Protein AF-A0A5K0XGE2-F1 (afdb_monomer_lite)

Radius of gyration: 12.22 Å; chains: 1; bounding box: 23×21×28 Å

Foldseek 3Di:
DDDDDPPDDDDDDCQVVCCVVVVDHGDDDDDDDPPPD

Structure (mmCIF, N/CA/C/O backbone):
data_AF-A0A5K0XGE2-F1
#
_entry.id   AF-A0A5K0XGE2-F1
#
loop_
_atom_site.group_PDB
_atom_site.id
_atom_site.type_symbol
_atom_site.label_atom_id
_atom_site.label_alt_id
_atom_site.label_comp_id
_atom_site.label_asym_id
_atom_site.label_entity_id
_atom_site.label_seq_id
_atom_site.pdbx_PDB_ins_code
_atom_site.Cartn_x
_atom_site.Cartn_y
_atom_site.Cartn_z
_atom_site.occupancy
_atom_site.B_iso_or_equiv
_atom_site.auth_seq_id
_atom_site.auth_comp_id
_atom_site.auth_asym_id
_atom_site.auth_atom_id
_atom_site.pdbx_PDB_model_num
ATOM 1 N N . GLU A 1 1 ? -9.011 -1.350 -10.755 1.00 80.94 1 GLU A N 1
ATOM 2 C CA . GLU A 1 1 ? -8.245 -2.040 -9.701 1.00 80.94 1 GLU A CA 1
ATOM 3 C C . GLU A 1 1 ? -6.765 -1.890 -10.020 1.00 80.94 1 GLU A C 1
ATOM 5 O O . GLU A 1 1 ? -6.417 -1.970 -11.193 1.00 80.94 1 GLU A O 1
ATOM 10 N N . PHE A 1 2 ? -5.933 -1.580 -9.026 1.00 96.06 2 PHE A N 1
ATOM 11 C CA . PHE A 1 2 ? -4.483 -1.446 -9.177 1.00 96.06 2 PHE A CA 1
ATOM 12 C C . PHE A 1 2 ? -3.807 -2.296 -8.102 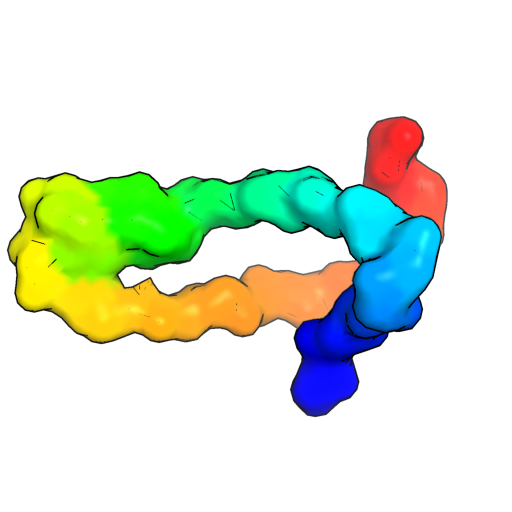1.00 96.06 2 PHE A C 1
ATOM 14 O O . PHE A 1 2 ? -4.188 -2.221 -6.937 1.00 96.06 2 PHE A O 1
ATOM 21 N N . VAL A 1 3 ? -2.823 -3.098 -8.499 1.00 97.31 3 VAL A N 1
ATOM 22 C CA . VAL A 1 3 ? -2.051 -3.969 -7.610 1.00 97.31 3 VAL A CA 1
ATOM 23 C C . VAL A 1 3 ? -0.618 -4.061 -8.131 1.00 97.31 3 VAL A C 1
ATOM 25 O O . VAL A 1 3 ? -0.391 -4.034 -9.343 1.00 97.31 3 VAL A O 1
ATOM 28 N N . VAL A 1 4 ? 0.354 -4.140 -7.223 1.00 97.88 4 VAL A N 1
ATOM 29 C CA . VAL A 1 4 ? 1.761 -4.359 -7.587 1.00 97.88 4 VAL A CA 1
ATOM 30 C C . VAL A 1 4 ? 2.034 -5.843 -7.836 1.00 97.88 4 VAL A C 1
ATOM 32 O O . VAL A 1 4 ? 1.251 -6.703 -7.441 1.00 97.88 4 VAL A O 1
ATOM 35 N N . ARG A 1 5 ? 3.160 -6.172 -8.475 1.00 98.12 5 ARG A N 1
ATOM 36 C CA . ARG A 1 5 ? 3.571 -7.575 -8.614 1.00 98.12 5 ARG A CA 1
ATOM 37 C C . ARG A 1 5 ? 3.888 -8.184 -7.247 1.00 98.12 5 ARG A C 1
ATOM 39 O O . ARG A 1 5 ? 4.499 -7.529 -6.410 1.00 98.12 5 ARG A O 1
ATOM 46 N N . ASN A 1 6 ? 3.561 -9.464 -7.075 1.00 98.00 6 ASN A N 1
ATOM 47 C CA . ASN A 1 6 ? 3.775 -10.200 -5.822 1.00 98.00 6 ASN A CA 1
ATOM 48 C C . ASN A 1 6 ? 5.248 -10.312 -5.390 1.00 98.00 6 ASN A C 1
ATOM 50 O O . ASN A 1 6 ? 5.518 -10.617 -4.234 1.00 98.00 6 ASN A O 1
ATOM 54 N N . ASP A 1 7 ? 6.193 -10.102 -6.306 1.00 98.19 7 ASP A N 1
ATOM 55 C CA . ASP A 1 7 ? 7.635 -10.170 -6.064 1.00 98.19 7 ASP A CA 1
ATOM 56 C C . ASP A 1 7 ? 8.291 -8.793 -5.844 1.00 98.19 7 ASP A C 1
ATOM 58 O O . ASP A 1 7 ? 9.516 -8.705 -5.771 1.00 98.19 7 ASP A O 1
ATOM 62 N N . MET A 1 8 ? 7.503 -7.717 -5.720 1.00 97.75 8 MET A N 1
ATOM 63 C CA . MET A 1 8 ? 7.995 -6.358 -5.474 1.00 97.75 8 MET A CA 1
ATOM 64 C C . MET A 1 8 ? 7.318 -5.720 -4.256 1.00 97.75 8 MET A C 1
ATOM 66 O O . MET A 1 8 ? 6.127 -5.904 -4.016 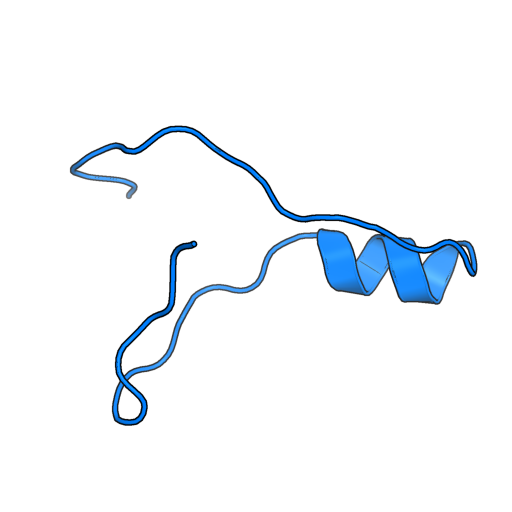1.00 97.75 8 MET A O 1
ATOM 70 N N . GLY A 1 9 ? 8.073 -4.916 -3.503 1.00 96.75 9 GLY A N 1
ATOM 71 C CA . GLY A 1 9 ? 7.509 -4.068 -2.453 1.00 96.75 9 GLY A CA 1
ATOM 72 C C . GLY A 1 9 ? 6.714 -2.886 -3.022 1.00 96.75 9 GLY A C 1
ATOM 73 O O . GLY A 1 9 ? 6.979 -2.421 -4.130 1.00 96.75 9 GLY A O 1
ATOM 74 N N . CYS A 1 10 ? 5.765 -2.371 -2.240 1.00 97.12 10 CYS A N 1
ATOM 75 C CA . CYS A 1 10 ? 5.019 -1.145 -2.527 1.00 97.12 10 CYS A CA 1
ATOM 76 C C . CYS A 1 10 ? 5.085 -0.203 -1.320 1.00 97.12 10 CYS A C 1
ATOM 78 O O . CYS A 1 10 ? 5.170 -0.661 -0.178 1.00 97.12 10 CYS A O 1
ATOM 80 N N . GLY A 1 11 ? 5.026 1.107 -1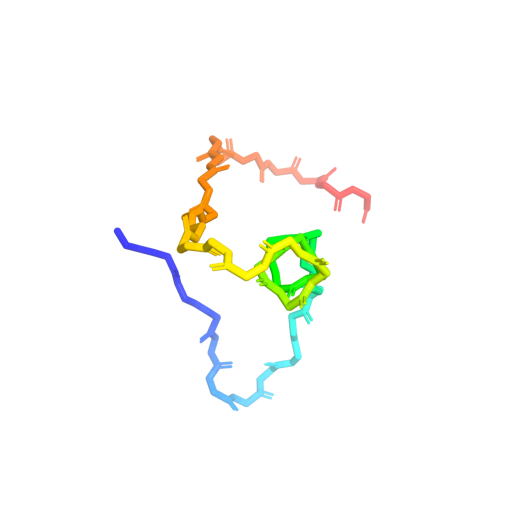.565 1.00 96.62 11 GLY A N 1
ATOM 81 C CA . GLY A 1 11 ? 4.796 2.075 -0.498 1.00 96.62 11 GLY A CA 1
ATOM 82 C C . GLY A 1 11 ? 3.410 1.885 0.124 1.00 96.62 11 GLY A C 1
ATOM 83 O O . GLY A 1 11 ? 2.439 1.616 -0.577 1.00 96.62 11 GLY A O 1
ATOM 84 N N . SER A 1 12 ? 3.317 2.033 1.445 1.00 96.94 12 SER A N 1
ATOM 85 C CA . SER A 1 12 ? 2.027 2.069 2.141 1.00 96.94 12 SER A CA 1
ATOM 86 C C . SER A 1 12 ? 1.381 3.453 2.021 1.00 96.94 12 SER A C 1
ATOM 88 O O . SER A 1 12 ? 2.057 4.449 1.763 1.00 96.94 12 SER A O 1
ATOM 90 N N . THR A 1 13 ? 0.078 3.531 2.282 1.00 97.75 13 THR A N 1
ATOM 91 C CA . THR A 1 13 ? -0.672 4.786 2.424 1.00 97.75 13 THR A CA 1
ATOM 92 C C . THR A 1 13 ? -1.080 5.009 3.886 1.00 97.75 13 THR A C 1
ATOM 94 O O . THR A 1 13 ? -0.777 4.201 4.770 1.00 97.75 13 THR A O 1
ATOM 97 N N . ILE A 1 14 ? -1.797 6.104 4.152 1.00 98.06 14 ILE A N 1
ATOM 98 C CA . ILE A 1 14 ? -2.421 6.386 5.454 1.00 98.06 14 ILE A CA 1
ATOM 99 C C . ILE A 1 14 ? -3.707 5.578 5.698 1.00 98.06 14 ILE A C 1
ATOM 101 O O . ILE A 1 14 ? -4.191 5.546 6.829 1.00 98.06 14 ILE A O 1
ATOM 105 N N . GLY A 1 15 ? -4.272 4.939 4.668 1.00 98.19 15 GLY A N 1
ATOM 106 C CA . GLY A 1 15 ? -5.556 4.234 4.730 1.00 98.19 15 GLY A CA 1
ATOM 107 C C . GLY A 1 15 ? -5.637 3.211 5.871 1.00 98.19 15 GLY A C 1
ATOM 108 O O . GLY A 1 15 ? -6.568 3.302 6.679 1.00 98.19 15 GLY A O 1
ATOM 109 N N . PRO A 1 16 ? -4.653 2.299 6.017 1.00 98.00 16 PRO A N 1
ATOM 110 C CA . PRO A 1 16 ? -4.604 1.352 7.134 1.00 98.00 16 PRO A CA 1
ATOM 111 C C . PRO A 1 16 ? -4.433 2.014 8.511 1.00 98.00 16 PRO A C 1
ATOM 113 O O . PRO A 1 16 ? -5.014 1.552 9.495 1.00 98.00 16 PRO A O 1
ATOM 116 N N . ILE A 1 17 ? -3.673 3.113 8.592 1.00 98.38 17 ILE A N 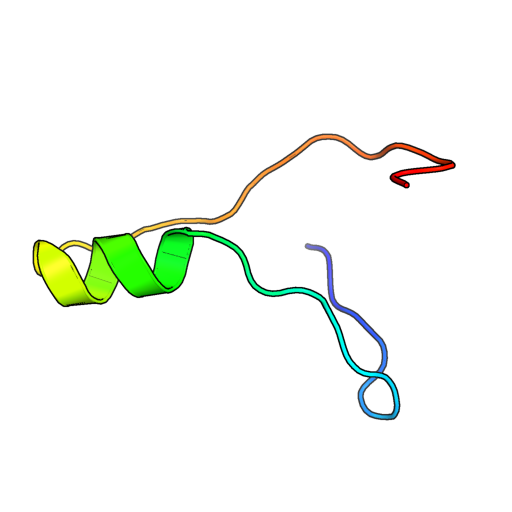1
ATOM 117 C CA . ILE A 1 17 ? -3.452 3.867 9.841 1.00 98.38 17 ILE A CA 1
ATOM 118 C C . ILE A 1 17 ? -4.766 4.498 10.314 1.00 98.38 17 ILE A C 1
ATOM 120 O O . ILE A 1 17 ? -5.129 4.379 11.481 1.00 98.38 17 ILE A O 1
ATOM 124 N N . LEU A 1 18 ? -5.516 5.128 9.409 1.00 98.56 18 LEU A N 1
ATOM 125 C CA . LEU A 1 18 ? -6.815 5.718 9.737 1.00 98.56 18 LEU A CA 1
ATOM 126 C C . LEU A 1 18 ? -7.858 4.650 10.082 1.00 98.56 18 LEU A C 1
ATOM 128 O O . LEU A 1 18 ? -8.609 4.820 11.044 1.00 98.56 18 LEU A O 1
ATOM 132 N N . ALA A 1 19 ? -7.880 3.542 9.334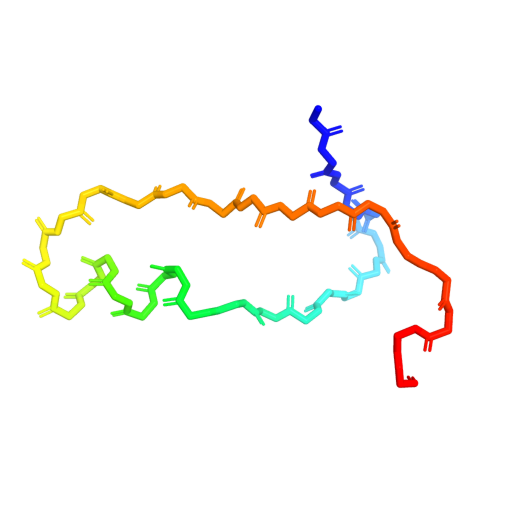 1.00 98.44 19 ALA A N 1
ATOM 133 C CA . ALA A 1 19 ? -8.811 2.447 9.587 1.00 98.44 19 ALA A CA 1
ATOM 134 C C . ALA A 1 19 ? -8.638 1.867 10.995 1.00 98.44 19 ALA A C 1
ATOM 136 O O . ALA A 1 19 ? -9.614 1.690 11.723 1.00 98.44 19 ALA A O 1
ATOM 137 N N . THR A 1 20 ? -7.389 1.624 11.395 1.00 98.19 20 THR A N 1
ATOM 138 C CA . THR A 1 20 ? -7.058 1.100 12.727 1.00 98.19 20 THR A CA 1
ATOM 139 C C . THR A 1 20 ? -7.214 2.143 13.829 1.00 98.19 20 THR A C 1
ATOM 141 O O . THR A 1 20 ? -7.694 1.807 14.908 1.00 98.19 20 THR A O 1
ATOM 144 N N . GLY A 1 21 ? -6.868 3.406 13.565 1.00 98.50 21 GLY A N 1
ATOM 145 C CA . GLY A 1 21 ? -6.935 4.479 14.557 1.00 98.50 21 GLY A CA 1
ATOM 146 C C . GLY A 1 21 ? -8.356 4.914 14.923 1.00 98.50 21 GLY A C 1
ATOM 147 O O . GLY A 1 21 ? -8.611 5.242 16.078 1.00 98.50 21 GLY A O 1
ATOM 148 N N . VAL A 1 22 ? -9.285 4.913 13.960 1.00 98.19 22 VAL A N 1
ATOM 149 C CA . VAL A 1 22 ? -10.669 5.399 14.160 1.00 98.19 22 VAL A CA 1
ATOM 150 C C . VAL A 1 22 ? -11.695 4.257 14.166 1.00 98.19 22 VAL A C 1
ATOM 152 O O . VAL A 1 22 ? -12.842 4.455 14.558 1.00 98.19 22 VAL A O 1
ATOM 155 N N . GLY A 1 23 ? -11.309 3.044 13.755 1.00 97.75 23 GLY A N 1
ATOM 156 C CA . GLY A 1 23 ? -12.211 1.888 13.714 1.00 97.75 23 GLY A CA 1
ATOM 157 C C . GLY A 1 23 ? -13.242 1.956 12.583 1.00 97.75 23 GLY A C 1
ATOM 158 O O . GLY A 1 23 ? -14.340 1.416 12.706 1.00 97.75 23 GLY A O 1
ATOM 159 N N . MET A 1 24 ? -12.909 2.633 11.481 1.00 98.12 24 MET A N 1
ATOM 160 C CA . MET A 1 24 ? -13.782 2.783 10.314 1.00 98.12 24 MET A CA 1
ATOM 161 C C . MET A 1 24 ? -13.184 2.124 9.073 1.00 98.12 24 MET A C 1
ATOM 163 O O . MET A 1 24 ? -11.971 2.062 8.899 1.00 98.12 24 MET A O 1
ATOM 167 N N . ARG A 1 25 ? -14.050 1.651 8.172 1.00 97.94 25 ARG A N 1
ATOM 168 C CA . ARG A 1 25 ? -13.616 1.124 6.872 1.00 97.94 25 ARG A CA 1
ATOM 169 C C . ARG A 1 25 ? -13.148 2.270 5.976 1.00 97.94 25 ARG A C 1
ATOM 171 O O . ARG A 1 25 ? -13.877 3.247 5.813 1.00 97.94 25 ARG A O 1
ATOM 178 N N . THR A 1 26 ? -11.976 2.119 5.370 1.00 97.75 26 THR A N 1
ATOM 179 C CA . THR A 1 26 ? -11.389 3.075 4.421 1.00 97.75 26 THR A CA 1
ATOM 180 C C . THR A 1 26 ? -11.215 2.436 3.041 1.00 97.75 26 THR A C 1
ATOM 182 O O . THR A 1 26 ? -11.261 1.214 2.897 1.00 97.75 26 THR A O 1
ATOM 185 N N . VAL A 1 27 ? -11.052 3.274 2.015 1.00 97.69 27 VAL A N 1
ATOM 186 C CA . VAL A 1 27 ? -10.685 2.866 0.654 1.00 97.69 27 VAL A CA 1
ATOM 187 C C . VAL A 1 27 ? -9.546 3.758 0.178 1.00 97.69 27 VAL A C 1
ATOM 189 O O . VAL A 1 27 ? -9.618 4.977 0.330 1.00 97.69 27 VAL A O 1
ATOM 192 N N . ASP A 1 28 ? -8.503 3.157 -0.387 1.00 97.94 28 ASP A N 1
ATOM 193 C CA . ASP A 1 28 ? -7.417 3.892 -1.030 1.00 97.94 28 ASP A CA 1
ATOM 194 C C . ASP A 1 28 ? -7.746 4.114 -2.509 1.00 97.94 28 ASP A C 1
ATOM 196 O O . ASP A 1 28 ? -8.081 3.180 -3.243 1.00 97.94 28 ASP A O 1
ATOM 20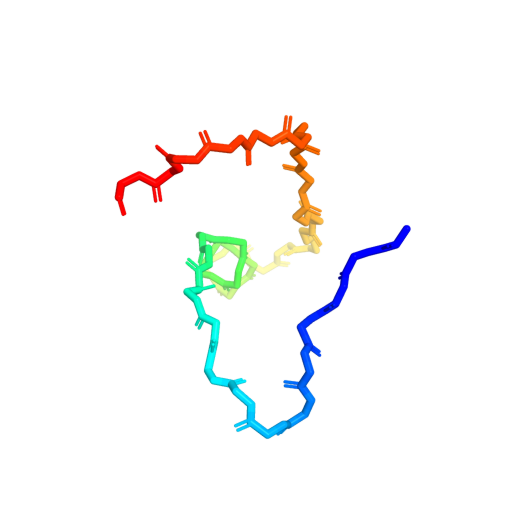0 N N . CYS A 1 29 ? -7.660 5.366 -2.956 1.00 97.38 29 CYS A N 1
ATOM 201 C CA . CYS A 1 29 ? -7.889 5.747 -4.343 1.00 97.38 29 CYS A CA 1
ATOM 202 C C . CYS A 1 29 ? -6.962 6.894 -4.765 1.00 97.38 29 CYS A C 1
ATOM 204 O O . CYS A 1 29 ? -6.480 7.671 -3.944 1.00 97.38 29 CYS A O 1
ATOM 206 N N . GLY A 1 30 ? -6.706 6.990 -6.067 1.00 97.00 30 GLY A N 1
ATOM 207 C CA . GLY A 1 30 ? -5.844 8.009 -6.652 1.00 97.00 30 GLY A CA 1
ATOM 208 C C . GLY A 1 30 ? -5.875 7.960 -8.175 1.00 97.00 30 GLY A C 1
ATOM 209 O O . GLY A 1 30 ? -6.412 7.021 -8.767 1.00 97.00 30 GLY A O 1
ATOM 210 N N . ILE A 1 31 ? -5.309 8.987 -8.805 1.00 98.25 31 ILE A N 1
ATOM 211 C CA . ILE A 1 31 ? -5.151 9.066 -10.262 1.00 98.25 31 ILE A CA 1
ATOM 212 C C . ILE A 1 31 ? -3.776 8.524 -10.680 1.00 98.25 31 ILE A C 1
ATOM 214 O O . ILE A 1 31 ? -2.820 8.644 -9.912 1.00 98.25 31 ILE A O 1
ATOM 218 N N . PRO A 1 32 ? -3.644 7.931 -11.881 1.00 97.94 32 PRO A N 1
ATOM 219 C CA . PRO A 1 32 ? -2.351 7.472 -12.369 1.00 97.94 32 PRO A CA 1
ATOM 220 C C . PRO A 1 32 ? -1.423 8.661 -12.643 1.00 97.94 32 PRO A C 1
ATOM 222 O O . PRO A 1 32 ? -1.815 9.639 -13.279 1.00 97.94 32 PRO A O 1
ATOM 225 N N . GLN A 1 33 ? -0.176 8.544 -12.199 1.00 98.31 33 GLN A N 1
ATOM 226 C CA . GLN A 1 33 ? 0.885 9.523 -12.416 1.00 98.31 33 GLN A CA 1
ATOM 227 C C . GLN A 1 33 ? 2.213 8.795 -12.673 1.00 98.31 33 GLN A C 1
ATOM 229 O O . GLN A 1 33 ? 2.459 7.724 -12.121 1.00 98.31 33 GLN A O 1
ATOM 234 N N . LEU A 1 34 ? 3.072 9.392 -13.504 1.00 98.44 34 LEU A N 1
ATOM 235 C CA . LEU A 1 34 ? 4.461 8.970 -13.704 1.00 98.44 34 LEU A CA 1
ATOM 236 C C . LEU A 1 34 ? 5.413 9.844 -12.874 1.00 98.44 34 LEU A C 1
ATOM 238 O O . LEU A 1 34 ? 5.083 10.984 -12.548 1.00 98.44 34 LEU A O 1
ATOM 242 N N . SER A 1 35 ? 6.598 9.315 -12.560 1.00 97.38 35 SER A N 1
ATOM 243 C CA . SER A 1 35 ? 7.636 10.023 -11.791 1.00 97.38 35 SER A CA 1
ATOM 244 C C . SER A 1 35 ? 7.145 10.521 -10.423 1.00 97.38 35 SER A C 1
ATOM 246 O O . SER A 1 35 ? 7.416 11.653 -10.021 1.00 97.38 35 SER A O 1
ATOM 248 N N . MET A 1 36 ? 6.369 9.692 -9.716 1.00 96.62 36 MET A N 1
ATOM 249 C CA . MET A 1 36 ? 6.064 9.928 -8.305 1.00 96.62 36 MET A CA 1
ATOM 250 C C . MET A 1 36 ? 7.332 9.660 -7.494 1.00 96.62 36 MET A C 1
ATOM 252 O O . MET A 1 36 ? 7.612 8.502 -7.211 1.00 96.62 36 MET A O 1
ATOM 256 N N . HIS A 1 37 ? 8.043 10.740 -7.157 1.00 95.56 37 HIS A N 1
ATOM 257 C CA . HIS A 1 37 ? 9.340 10.739 -6.468 1.00 95.56 37 HIS A CA 1
ATOM 258 C C . HIS A 1 37 ? 10.374 9.814 -7.125 1.00 95.56 37 HIS A C 1
ATOM 260 O O . HIS A 1 37 ? 10.438 8.613 -6.789 1.00 95.56 37 HIS A O 1
#

Sequence (37 aa):
EFVVRNDMGCGSTIGPILATGVGMRTVDCGIPQLSMH

InterPro domains:
  IPR001948 Peptidase M18 [PF02127] (1-37)
  IPR001948 Peptidase M18 [PTHR28570] (1-37)

Secondary structure (DSSP, 8-state):
-----TTS-----SHHHHHHHHT----------S---

pLDDT: mean 97.24, std 2.8, range [80.94, 98.56]

Organism: NCBI:txid210225